Protein AF-A0A9E7A421-F1 (afdb_monomer)

Sequence (145 aa):
MMGPGMGHAMMGGQAPNSADATARLATLKAELGIRPEQTAAWNAYAATLQATGENMRTARPADMGAVHSMSPQDRQALMTGMQTRRDSALAAIRNAAEALLPALDDAQKAKAQQLLPGLAPHGPGMMRHAGMGMPFSGPGSMPAR

Foldseek 3Di:
DDDDDDDPPPPPPPLQDLVNLVVLLVVLCVQLVQDPQLVVLSVQLSVLSSVLSVVLVVLDDPDVVVLVVDDPVVNVVSVVVSVVSVVVSLVSNLVSLVSSQVSGDPVSNVVSLCRGRNRRPDDPPDPDPPDDDDDDDDDDDDDDD

Radius of gyration: 22.29 Å; Cα contacts (8 Å, |Δi|>4): 70; chains: 1; bounding box: 69×53×46 Å

Structure (mmCIF, N/CA/C/O backbone):
data_AF-A0A9E7A421-F1
#
_entry.id   AF-A0A9E7A421-F1
#
loop_
_atom_site.group_PDB
_atom_site.id
_atom_site.type_symbol
_atom_site.label_atom_id
_atom_site.label_alt_id
_atom_site.label_comp_id
_atom_site.label_asym_id
_atom_site.label_entity_id
_atom_site.label_seq_id
_atom_site.pdbx_PDB_ins_code
_atom_site.Cartn_x
_atom_site.Cartn_y
_atom_site.Cartn_z
_atom_site.occupancy
_atom_site.B_iso_or_equiv
_atom_site.auth_seq_id
_atom_site.auth_comp_id
_atom_site.auth_asym_id
_atom_site.auth_atom_id
_atom_site.pdbx_PDB_model_num
ATOM 1 N N . MET A 1 1 ? 28.527 -43.271 -15.078 1.00 42.06 1 MET A N 1
ATOM 2 C CA . MET A 1 1 ? 27.475 -42.502 -15.775 1.00 42.06 1 MET A CA 1
ATOM 3 C C . MET A 1 1 ? 26.428 -42.127 -14.732 1.00 42.06 1 MET A C 1
ATOM 5 O O . MET A 1 1 ? 25.713 -43.004 -14.279 1.00 42.06 1 MET A O 1
ATOM 9 N N . MET A 1 2 ? 26.438 -40.878 -14.262 1.00 41.47 2 MET A N 1
ATOM 10 C CA . MET A 1 2 ? 25.548 -40.322 -13.224 1.00 41.47 2 MET A CA 1
ATOM 11 C C . MET A 1 2 ? 24.863 -39.102 -13.853 1.00 41.47 2 MET A C 1
ATOM 13 O O . MET A 1 2 ? 25.576 -38.289 -14.426 1.00 41.47 2 MET A O 1
ATOM 17 N N . GLY A 1 3 ? 23.559 -38.854 -13.838 1.00 37.25 3 GLY A N 1
ATOM 18 C CA . GLY A 1 3 ? 22.349 -39.530 -13.374 1.00 37.25 3 GLY A CA 1
ATOM 19 C C . GLY A 1 3 ? 21.162 -38.693 -13.915 1.00 37.25 3 GLY A C 1
ATOM 20 O O . GLY A 1 3 ? 21.385 -37.569 -14.376 1.00 37.25 3 GLY A O 1
ATOM 21 N N . PRO A 1 4 ? 19.914 -39.190 -13.918 1.00 46.28 4 PRO A N 1
ATOM 22 C CA . PRO A 1 4 ? 18.778 -38.415 -14.404 1.00 46.28 4 PRO A CA 1
ATOM 23 C C . PRO A 1 4 ? 18.420 -37.336 -13.375 1.00 46.28 4 PRO A C 1
ATOM 25 O O . PRO A 1 4 ? 18.009 -37.642 -12.256 1.00 46.28 4 PRO A O 1
ATOM 28 N N . GLY A 1 5 ? 18.610 -36.069 -13.752 1.00 42.50 5 GLY A N 1
ATOM 29 C CA . GLY A 1 5 ? 18.249 -34.899 -12.955 1.00 42.50 5 GLY A CA 1
ATOM 30 C C . GLY A 1 5 ? 16.738 -34.778 -12.821 1.00 42.50 5 GLY A C 1
ATOM 31 O O . GLY A 1 5 ? 16.076 -34.154 -13.648 1.00 42.50 5 GLY A O 1
ATOM 32 N N . MET A 1 6 ? 16.202 -35.392 -11.772 1.00 47.66 6 MET A N 1
ATOM 33 C CA . MET A 1 6 ? 14.803 -35.289 -11.406 1.00 47.66 6 MET A CA 1
ATOM 34 C C . MET A 1 6 ? 14.572 -34.045 -10.546 1.00 47.66 6 MET A C 1
ATOM 36 O O . MET A 1 6 ? 15.119 -33.910 -9.456 1.00 47.66 6 MET A O 1
ATOM 40 N N . GLY A 1 7 ? 13.695 -33.174 -11.044 1.00 41.94 7 GLY A N 1
ATOM 41 C CA . GLY A 1 7 ? 12.783 -32.405 -10.207 1.00 41.94 7 GLY A CA 1
ATOM 42 C C . GLY A 1 7 ? 13.287 -31.069 -9.689 1.00 41.94 7 GLY A C 1
ATOM 43 O O . GLY A 1 7 ? 13.549 -30.957 -8.504 1.00 41.94 7 GLY A O 1
ATOM 44 N N . HIS A 1 8 ? 13.276 -30.026 -10.520 1.00 41.78 8 HIS A N 1
ATOM 45 C CA . HIS A 1 8 ? 13.152 -28.633 -10.055 1.00 41.78 8 HIS A CA 1
ATOM 46 C C . HIS A 1 8 ? 11.979 -27.940 -10.776 1.00 41.78 8 HIS A C 1
ATOM 48 O O . HIS A 1 8 ? 12.110 -26.879 -11.373 1.00 41.78 8 HIS A O 1
ATOM 54 N N . ALA A 1 9 ? 10.800 -28.564 -10.715 1.00 43.31 9 ALA A N 1
ATOM 55 C CA . ALA A 1 9 ? 9.523 -27.951 -11.071 1.00 43.31 9 ALA A CA 1
ATOM 56 C C . ALA A 1 9 ? 8.804 -27.459 -9.803 1.00 43.31 9 ALA A C 1
ATOM 58 O O . ALA A 1 9 ? 7.706 -27.911 -9.521 1.00 43.31 9 ALA A O 1
ATOM 59 N N . MET A 1 10 ? 9.433 -26.612 -8.980 1.00 39.91 10 MET A N 1
ATOM 60 C CA . MET A 1 10 ? 8.812 -26.105 -7.739 1.00 39.91 10 MET A CA 1
ATOM 61 C C . MET A 1 10 ? 9.373 -24.739 -7.298 1.00 39.91 10 MET A C 1
ATOM 63 O O . MET A 1 10 ? 9.648 -24.557 -6.125 1.00 39.91 10 MET A O 1
ATOM 67 N N . MET A 1 11 ? 9.583 -23.762 -8.186 1.00 37.34 11 MET A N 1
ATOM 68 C CA . MET A 1 11 ? 9.812 -22.363 -7.750 1.00 37.34 11 MET A CA 1
ATOM 69 C C . MET A 1 11 ? 9.282 -21.345 -8.771 1.00 37.34 11 MET A C 1
ATOM 71 O O . MET A 1 11 ? 9.894 -20.318 -9.057 1.00 37.34 11 MET A O 1
ATOM 75 N N . GLY A 1 12 ? 8.095 -21.604 -9.320 1.00 36.25 12 GLY A N 1
ATOM 76 C CA . GLY A 1 12 ? 7.267 -20.526 -9.847 1.00 36.25 12 GLY A CA 1
ATOM 77 C C . GLY A 1 12 ? 6.649 -19.818 -8.652 1.00 36.25 12 GLY A C 1
ATOM 78 O O . GLY A 1 12 ? 5.644 -20.287 -8.133 1.00 36.25 12 GLY A O 1
ATOM 79 N N . GLY A 1 13 ? 7.278 -18.745 -8.167 1.00 40.53 13 GLY A N 1
ATOM 80 C CA . GLY A 1 13 ? 6.711 -17.871 -7.142 1.00 40.53 13 GLY A CA 1
ATOM 81 C C . GLY A 1 13 ? 5.415 -17.250 -7.655 1.00 40.53 13 GLY A C 1
ATOM 82 O O . GLY A 1 13 ? 5.422 -16.118 -8.158 1.00 40.53 13 GLY A O 1
ATOM 83 N N . GLN A 1 14 ? 4.329 -18.020 -7.565 1.00 35.03 14 GLN A N 1
ATOM 84 C CA . GLN A 1 14 ? 2.969 -17.617 -7.861 1.00 35.03 14 GLN A CA 1
ATOM 85 C C . GLN A 1 14 ? 2.758 -16.328 -7.070 1.00 35.03 14 GLN A C 1
ATOM 87 O O . GLN A 1 14 ? 2.805 -16.321 -5.838 1.00 35.03 14 GLN A O 1
ATOM 92 N N . ALA A 1 15 ? 2.648 -15.200 -7.778 1.00 46.31 15 ALA A N 1
ATOM 93 C CA . ALA A 1 15 ? 2.110 -14.012 -7.136 1.00 46.31 15 ALA A CA 1
ATOM 94 C C . ALA A 1 15 ? 0.760 -14.433 -6.549 1.00 46.31 15 ALA A C 1
ATOM 96 O O . ALA A 1 15 ? 0.050 -15.173 -7.236 1.00 46.31 15 ALA A O 1
ATOM 97 N N . PRO A 1 16 ? 0.407 -14.002 -5.326 1.00 46.84 16 PRO A N 1
ATOM 98 C CA . PRO A 1 16 ? -0.909 -14.302 -4.783 1.00 46.84 16 PRO A CA 1
ATOM 99 C C . PRO A 1 16 ? -1.954 -13.946 -5.844 1.00 46.84 16 PRO A C 1
ATOM 101 O O . PRO A 1 16 ? -1.927 -12.846 -6.424 1.00 46.84 16 PRO A O 1
ATOM 104 N N . ASN A 1 17 ? -2.814 -14.907 -6.179 1.00 51.81 17 ASN A N 1
ATOM 105 C CA . ASN A 1 17 ? -3.898 -14.657 -7.116 1.00 51.81 17 ASN A CA 1
ATOM 106 C C . ASN A 1 17 ? -4.786 -13.553 -6.521 1.00 51.81 17 ASN A C 1
ATOM 108 O O . ASN A 1 17 ? -4.795 -13.310 -5.314 1.00 51.81 17 ASN A O 1
ATOM 112 N N . SER A 1 18 ? -5.523 -12.817 -7.352 1.00 52.00 18 SER A N 1
ATOM 113 C CA . SER A 1 18 ? -6.407 -11.738 -6.877 1.00 52.00 18 SER A CA 1
ATOM 114 C C . SER A 1 18 ? -7.437 -12.248 -5.862 1.00 52.00 18 SER A C 1
ATOM 116 O O . SER A 1 18 ? -7.755 -11.542 -4.907 1.00 52.00 18 SER A O 1
ATOM 118 N N . ALA A 1 19 ? 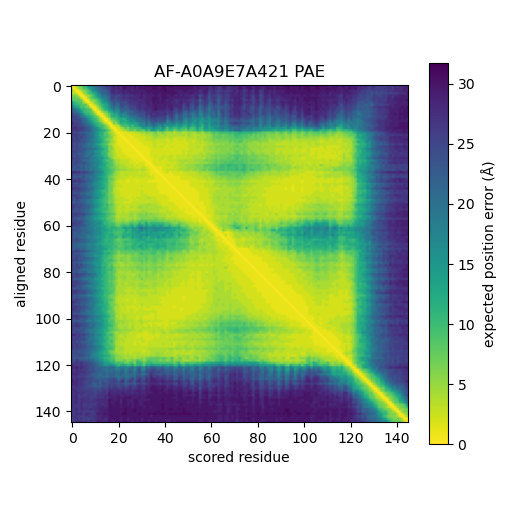-7.877 -13.500 -6.020 1.00 55.53 19 ALA A N 1
ATOM 119 C CA . ALA A 1 19 ? -8.696 -14.216 -5.047 1.00 55.53 19 ALA A CA 1
ATOM 120 C C . ALA A 1 19 ? -8.005 -14.351 -3.673 1.00 55.53 19 ALA A C 1
ATOM 122 O O . ALA A 1 19 ? -8.631 -14.084 -2.647 1.00 55.53 19 ALA A O 1
ATOM 123 N N . ASP A 1 20 ? -6.704 -14.658 -3.647 1.00 69.12 20 ASP A N 1
ATOM 124 C CA . ASP A 1 20 ? -5.919 -14.757 -2.410 1.00 69.12 20 ASP A CA 1
ATOM 125 C C . ASP A 1 20 ? -5.752 -13.389 -1.739 1.00 69.12 20 ASP A C 1
ATOM 127 O O . ASP A 1 20 ? -5.762 -13.291 -0.514 1.00 69.12 20 ASP A O 1
ATOM 131 N N . ALA A 1 21 ? -5.628 -12.314 -2.526 1.00 74.75 21 ALA A N 1
ATOM 132 C CA . ALA A 1 21 ? -5.488 -10.959 -1.997 1.00 74.75 21 ALA A CA 1
ATOM 133 C C . ALA A 1 21 ? -6.756 -10.497 -1.259 1.00 74.75 21 ALA A C 1
ATOM 135 O O . ALA A 1 21 ? -6.666 -9.980 -0.145 1.00 74.75 21 ALA A O 1
ATOM 136 N N . THR A 1 22 ? -7.938 -10.723 -1.839 1.00 80.06 22 THR A N 1
ATOM 137 C CA . THR A 1 22 ? -9.218 -10.374 -1.200 1.00 80.06 22 THR A CA 1
ATOM 138 C C . THR A 1 22 ? -9.491 -11.242 0.027 1.00 80.06 22 THR A C 1
ATOM 140 O O . THR A 1 22 ? -9.886 -10.713 1.065 1.00 80.06 22 THR A O 1
ATOM 143 N N . ALA A 1 23 ? -9.218 -12.550 -0.049 1.00 83.25 23 ALA A N 1
ATOM 144 C CA . ALA A 1 23 ? -9.344 -13.448 1.098 1.00 83.25 23 ALA A CA 1
ATOM 145 C C . ALA A 1 23 ? -8.405 -13.033 2.241 1.00 83.25 23 ALA A C 1
ATOM 147 O O . ALA A 1 23 ? -8.833 -12.912 3.386 1.00 83.25 23 ALA A O 1
ATOM 148 N N . ARG A 1 24 ? -7.145 -12.709 1.925 1.00 83.25 24 ARG A N 1
ATOM 149 C CA . ARG A 1 24 ? -6.163 -12.246 2.911 1.00 83.25 24 ARG A CA 1
ATOM 150 C C . ARG A 1 24 ? -6.566 -10.923 3.556 1.00 83.25 24 ARG A C 1
ATOM 152 O O . ARG A 1 24 ? -6.399 -10.771 4.762 1.00 83.25 24 ARG A O 1
ATOM 159 N N . LEU A 1 25 ? -7.119 -9.981 2.791 1.00 88.31 25 LEU A N 1
ATOM 160 C CA . LEU A 1 25 ? -7.664 -8.737 3.342 1.00 88.31 25 LEU A CA 1
ATOM 161 C C . LEU A 1 25 ? -8.854 -9.005 4.273 1.00 88.31 25 LEU A C 1
ATOM 163 O O . LEU A 1 25 ? -8.929 -8.403 5.340 1.00 88.31 25 LEU A O 1
ATOM 167 N N . ALA A 1 26 ? -9.752 -9.927 3.922 1.00 88.50 26 ALA A N 1
ATOM 168 C CA . ALA A 1 26 ? -10.860 -10.309 4.797 1.00 88.50 26 ALA A CA 1
ATOM 169 C C . ALA A 1 26 ? -10.364 -10.934 6.115 1.00 88.50 26 ALA A C 1
ATOM 171 O O . ALA A 1 26 ? -10.836 -10.550 7.185 1.00 88.50 26 ALA A O 1
ATOM 172 N N . THR A 1 27 ? -9.364 -11.821 6.052 1.00 88.19 27 THR A N 1
ATOM 173 C CA . THR A 1 27 ? -8.711 -12.394 7.239 1.00 88.19 27 THR A CA 1
ATOM 174 C C . THR A 1 27 ? -8.072 -11.312 8.106 1.00 88.19 27 THR A C 1
ATOM 176 O O . THR A 1 27 ? -8.363 -11.244 9.296 1.00 88.19 27 THR A O 1
ATOM 179 N N . LEU A 1 28 ? -7.275 -10.410 7.523 1.00 90.50 28 LEU A N 1
ATOM 180 C CA . LEU A 1 28 ? -6.633 -9.322 8.269 1.00 90.50 28 LEU A CA 1
ATOM 181 C C . LEU A 1 28 ? -7.662 -8.391 8.925 1.00 90.50 28 LEU A C 1
ATOM 183 O O . LEU A 1 28 ? -7.485 -7.998 10.077 1.00 90.50 28 LEU A O 1
ATOM 187 N N . LYS A 1 29 ? -8.762 -8.076 8.227 1.00 90.19 29 LYS A N 1
ATOM 188 C CA . LYS A 1 29 ? -9.862 -7.275 8.780 1.00 90.19 29 LYS A CA 1
ATOM 189 C C . LYS A 1 29 ? -10.461 -7.935 10.026 1.00 90.19 29 LYS A C 1
ATOM 191 O O . LYS A 1 29 ? -10.734 -7.246 11.010 1.00 90.19 29 LYS A O 1
ATOM 196 N N . ALA A 1 30 ? -10.658 -9.253 9.980 1.00 90.94 30 ALA A N 1
ATOM 197 C CA . ALA A 1 30 ? -11.201 -10.033 11.087 1.00 90.94 30 ALA A CA 1
ATOM 198 C C . ALA A 1 30 ? -10.209 -10.160 12.257 1.00 90.94 30 ALA A C 1
ATOM 200 O O . ALA A 1 30 ? -10.593 -9.940 13.402 1.00 90.94 30 ALA A O 1
ATOM 201 N N . GLU A 1 31 ? -8.931 -10.442 11.991 1.00 89.25 31 GLU A N 1
ATOM 202 C CA . GLU A 1 31 ? -7.889 -10.587 13.023 1.00 89.25 31 GLU A CA 1
ATOM 203 C C . GLU A 1 31 ? -7.617 -9.280 13.783 1.00 89.25 31 GLU A C 1
ATOM 205 O O . GLU A 1 31 ? -7.437 -9.275 15.012 1.00 89.25 31 GLU A O 1
ATOM 210 N N . LEU A 1 32 ? -7.642 -8.158 13.058 1.00 90.00 32 LEU A N 1
ATOM 211 C CA . LEU A 1 32 ? -7.577 -6.816 13.633 1.00 90.00 32 LEU A CA 1
ATOM 212 C C . LEU A 1 32 ? -8.875 -6.417 14.337 1.00 90.00 32 LEU A C 1
ATOM 214 O O . LEU A 1 32 ? -8.868 -5.466 15.109 1.00 90.00 32 LEU A O 1
ATOM 218 N N . GLY A 1 33 ? -9.983 -7.121 14.104 1.00 91.69 33 GLY A N 1
ATOM 219 C CA . GLY A 1 33 ? -11.278 -6.769 14.677 1.00 91.69 33 GLY A CA 1
ATOM 220 C C . GLY A 1 33 ? -11.711 -5.357 14.282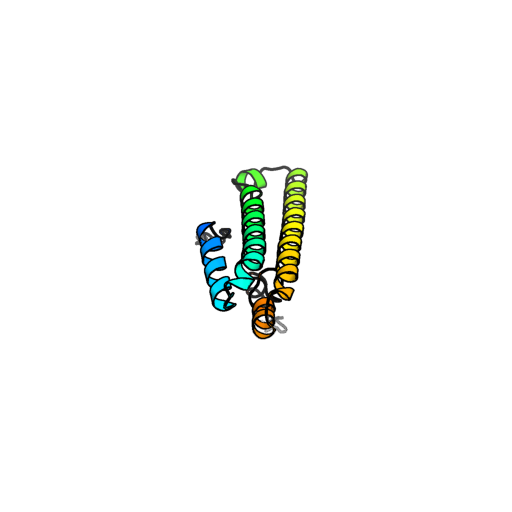 1.00 91.69 33 GLY A C 1
ATOM 221 O O . GLY A 1 33 ? -12.120 -4.581 15.142 1.00 91.69 33 GLY A O 1
ATOM 222 N N . ILE A 1 34 ? -11.556 -5.001 13.001 1.00 91.62 34 ILE A N 1
ATOM 223 C CA . ILE A 1 34 ? -11.925 -3.678 12.478 1.00 91.62 34 ILE A CA 1
ATOM 224 C C . ILE A 1 34 ? -13.414 -3.423 12.725 1.00 91.62 34 ILE A C 1
ATOM 226 O O . ILE A 1 34 ? -14.269 -4.178 12.255 1.00 91.62 34 ILE A O 1
ATOM 230 N N . ARG A 1 35 ? -13.718 -2.329 13.424 1.00 91.12 35 ARG A N 1
ATOM 231 C CA . ARG A 1 35 ? -15.088 -1.923 13.755 1.00 91.12 35 ARG A CA 1
ATOM 232 C C . ARG A 1 35 ? -15.753 -1.131 12.617 1.00 91.12 35 ARG A C 1
ATOM 234 O O . ARG A 1 35 ? -15.057 -0.651 11.712 1.00 91.12 35 ARG A O 1
ATOM 241 N N . PRO A 1 36 ? -17.093 -0.981 12.611 1.00 89.81 36 PRO A N 1
ATOM 242 C CA . PRO A 1 36 ? -17.803 -0.247 11.561 1.00 89.81 36 PRO A CA 1
ATOM 243 C C . PRO A 1 36 ? -17.264 1.173 11.343 1.00 89.81 36 PRO A C 1
ATOM 245 O O . PRO A 1 36 ? -17.013 1.563 10.205 1.00 89.81 36 PRO A O 1
ATOM 248 N N . GLU A 1 37 ? -16.966 1.900 12.418 1.00 89.38 37 GLU A N 1
ATOM 249 C CA . GLU A 1 37 ? -16.417 3.259 12.385 1.00 89.38 37 GLU A CA 1
ATOM 250 C C . GLU A 1 37 ? -14.999 3.341 11.790 1.00 89.38 37 GLU A C 1
ATOM 252 O O . GLU A 1 37 ? -14.594 4.379 11.275 1.00 89.38 37 GLU A O 1
ATOM 257 N N . GLN A 1 38 ? -14.261 2.228 11.775 1.00 90.00 38 GLN A N 1
ATOM 258 C CA . GLN A 1 38 ? -12.904 2.122 11.223 1.00 90.00 38 GLN A CA 1
ATOM 259 C C . GLN A 1 38 ? -12.898 1.624 9.772 1.00 90.00 38 GLN A C 1
ATOM 261 O O . GLN A 1 38 ? -11.856 1.597 9.114 1.00 90.00 38 GLN A O 1
ATOM 266 N N . THR A 1 39 ? -14.060 1.219 9.247 1.00 90.75 39 THR A N 1
ATOM 267 C CA . THR A 1 39 ? -14.165 0.570 7.934 1.00 90.75 39 THR A CA 1
ATOM 268 C C . THR A 1 39 ? -13.747 1.498 6.793 1.00 90.75 39 THR A C 1
ATOM 270 O O . THR A 1 39 ? -13.150 1.028 5.828 1.00 90.75 39 THR A O 1
ATOM 273 N N . ALA A 1 40 ? -13.982 2.808 6.904 1.00 91.81 40 ALA A N 1
ATOM 274 C CA . ALA A 1 40 ? -13.539 3.767 5.891 1.00 91.81 40 ALA A CA 1
ATOM 275 C C . ALA A 1 40 ? -12.003 3.804 5.763 1.00 91.81 40 ALA A C 1
ATOM 277 O O . ALA A 1 40 ? -11.474 3.676 4.658 1.00 91.81 40 ALA A O 1
ATOM 278 N N . ALA A 1 41 ? -11.289 3.891 6.892 1.00 91.94 41 ALA A N 1
ATOM 279 C CA . ALA A 1 41 ? -9.825 3.870 6.919 1.00 91.94 41 ALA A CA 1
ATOM 280 C C . ALA A 1 41 ? -9.271 2.520 6.431 1.00 91.94 41 ALA A C 1
ATOM 282 O O . ALA A 1 41 ? -8.337 2.473 5.629 1.00 91.94 41 ALA A O 1
ATOM 283 N N . TRP A 1 42 ? -9.901 1.416 6.843 1.00 94.06 42 TRP A N 1
ATOM 284 C CA . TRP A 1 42 ? -9.558 0.079 6.361 1.00 94.06 42 TRP A CA 1
ATOM 285 C C . TRP A 1 42 ? -9.706 -0.058 4.840 1.00 94.06 42 TRP A C 1
ATOM 287 O O . TRP A 1 42 ? -8.834 -0.619 4.181 1.00 94.06 42 TRP A O 1
ATOM 297 N N . ASN A 1 43 ? -10.791 0.463 4.262 1.00 93.31 43 ASN A N 1
ATOM 298 C CA . ASN A 1 43 ? -11.040 0.363 2.826 1.00 93.31 43 ASN A CA 1
ATOM 299 C C . ASN A 1 43 ? -9.993 1.135 2.007 1.00 93.31 43 ASN A C 1
ATOM 301 O O . ASN A 1 43 ? -9.575 0.647 0.959 1.00 93.31 43 ASN A O 1
ATOM 305 N N . ALA A 1 44 ? -9.519 2.287 2.493 1.00 92.81 44 ALA A N 1
ATOM 306 C CA . ALA A 1 44 ? -8.430 3.030 1.853 1.00 92.81 44 ALA A CA 1
ATOM 307 C C . ALA A 1 44 ? -7.108 2.235 1.854 1.00 92.81 44 ALA A C 1
ATOM 309 O O . ALA A 1 44 ? -6.414 2.156 0.834 1.00 92.81 44 ALA A O 1
ATOM 310 N N . TYR A 1 45 ? -6.794 1.580 2.976 1.00 92.88 45 TYR A N 1
ATOM 311 C CA . TYR A 1 45 ? -5.654 0.667 3.069 1.00 92.88 45 TYR A CA 1
ATOM 312 C C . TYR A 1 45 ? -5.794 -0.522 2.103 1.00 92.88 45 TYR A C 1
A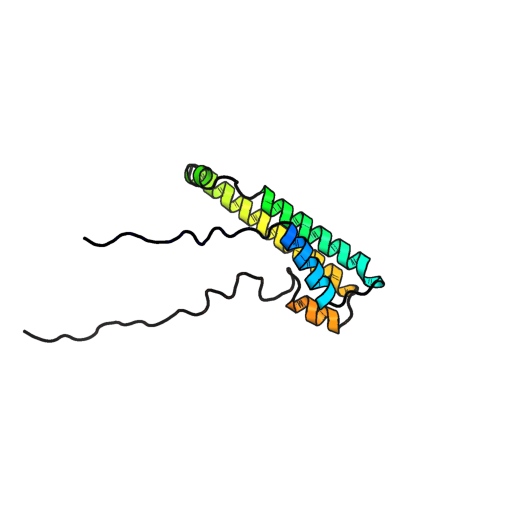TOM 314 O O . TYR A 1 45 ? -4.887 -0.805 1.317 1.00 92.88 45 TYR A O 1
ATOM 322 N N . ALA A 1 46 ? -6.953 -1.184 2.109 1.00 92.19 46 ALA A N 1
ATOM 323 C CA . ALA A 1 46 ? -7.241 -2.334 1.259 1.00 92.19 46 ALA A CA 1
ATOM 324 C C . ALA A 1 46 ? -7.146 -1.994 -0.238 1.00 92.19 46 ALA A C 1
ATOM 326 O O . ALA A 1 46 ? -6.535 -2.748 -0.998 1.00 92.19 46 ALA A O 1
ATOM 327 N N . ALA A 1 47 ? -7.679 -0.839 -0.647 1.00 91.88 47 ALA A N 1
ATOM 328 C CA . ALA A 1 47 ? -7.589 -0.348 -2.018 1.00 91.88 47 ALA A CA 1
ATOM 329 C C . ALA A 1 47 ? -6.131 -0.134 -2.450 1.00 91.88 47 ALA A C 1
ATOM 331 O O . ALA A 1 47 ? -5.755 -0.524 -3.556 1.00 91.88 47 ALA A O 1
ATOM 332 N N . THR A 1 48 ? -5.289 0.410 -1.563 1.00 91.38 48 THR A N 1
ATOM 333 C CA . THR A 1 48 ? -3.853 0.570 -1.836 1.00 91.38 48 THR A CA 1
ATOM 334 C C . THR A 1 48 ? -3.184 -0.787 -2.040 1.00 91.38 48 THR A C 1
ATOM 336 O O . THR A 1 48 ? -2.502 -0.988 -3.041 1.00 91.38 48 THR A O 1
ATOM 339 N N . LEU A 1 49 ? -3.440 -1.758 -1.155 1.00 88.69 49 LEU A N 1
ATOM 340 C CA . LEU A 1 49 ? -2.885 -3.111 -1.279 1.00 88.69 49 LEU A CA 1
ATOM 341 C C . LEU A 1 49 ? -3.267 -3.783 -2.604 1.00 88.69 49 LEU A C 1
ATOM 343 O O . LEU A 1 49 ? -2.424 -4.400 -3.257 1.00 88.69 49 LEU A O 1
ATOM 347 N N . GLN A 1 50 ? -4.534 -3.660 -3.001 1.00 88.88 50 GLN A N 1
ATOM 348 C CA . GLN A 1 50 ? -5.043 -4.223 -4.249 1.00 88.88 50 GLN A CA 1
ATOM 349 C C . GLN A 1 50 ? -4.412 -3.547 -5.468 1.00 88.88 50 GLN A C 1
ATOM 351 O O . GLN A 1 50 ? -3.910 -4.242 -6.352 1.00 88.88 50 GLN A O 1
ATOM 356 N N . ALA A 1 51 ? -4.373 -2.213 -5.495 1.00 89.00 51 ALA A N 1
ATOM 357 C CA . ALA A 1 51 ? -3.775 -1.449 -6.587 1.00 89.00 51 ALA A CA 1
ATOM 358 C C . ALA A 1 51 ? -2.281 -1.762 -6.747 1.00 89.00 51 ALA A C 1
ATOM 360 O O . ALA A 1 51 ? -1.793 -1.980 -7.858 1.00 89.00 51 ALA A O 1
ATOM 361 N N . THR A 1 52 ? -1.550 -1.849 -5.635 1.00 87.69 52 THR A N 1
ATOM 362 C CA . THR A 1 52 ? -0.136 -2.222 -5.640 1.00 87.69 52 THR A CA 1
ATOM 363 C C . THR A 1 52 ? 0.072 -3.664 -6.111 1.00 87.69 52 THR A C 1
ATOM 365 O O . THR A 1 52 ? 0.968 -3.923 -6.918 1.00 87.69 52 THR A O 1
ATOM 368 N N . GLY A 1 53 ? -0.767 -4.601 -5.660 1.00 84.62 53 GLY A N 1
ATOM 369 C CA . GLY A 1 53 ? -0.729 -5.995 -6.104 1.00 84.62 53 GLY A CA 1
ATOM 370 C C . GLY A 1 53 ? -0.984 -6.145 -7.606 1.00 84.62 53 GLY A C 1
ATOM 371 O O . GLY A 1 53 ? -0.269 -6.890 -8.277 1.00 84.62 53 GLY A O 1
ATOM 372 N N . GLU A 1 54 ? -1.946 -5.399 -8.150 1.00 85.56 54 GLU A N 1
ATOM 373 C CA . GLU A 1 54 ? -2.268 -5.415 -9.579 1.00 85.56 54 GLU A CA 1
ATOM 374 C C . GLU A 1 54 ? -1.159 -4.785 -10.433 1.00 85.56 54 GLU A C 1
ATOM 376 O O . GLU A 1 54 ? -0.756 -5.352 -11.449 1.00 85.56 54 GLU A O 1
ATOM 381 N N . ASN A 1 55 ? -0.581 -3.666 -9.988 1.00 84.75 55 ASN A N 1
ATOM 382 C CA . ASN A 1 55 ? 0.572 -3.056 -10.656 1.00 84.75 55 ASN A CA 1
ATOM 383 C C . ASN A 1 55 ? 1.764 -4.031 -10.708 1.00 84.75 55 ASN A C 1
ATOM 385 O O . ASN A 1 55 ? 2.404 -4.200 -11.743 1.00 84.75 55 ASN A O 1
ATOM 389 N N . MET A 1 56 ? 2.022 -4.761 -9.619 1.00 83.94 56 MET A N 1
ATOM 390 C CA . MET A 1 56 ? 3.073 -5.783 -9.595 1.00 83.94 56 MET A CA 1
ATOM 391 C C . MET A 1 56 ? 2.760 -6.987 -10.483 1.00 83.94 56 MET A C 1
ATOM 393 O O . MET A 1 56 ? 3.681 -7.564 -11.063 1.00 83.94 56 MET A O 1
ATOM 397 N N . ARG A 1 57 ? 1.489 -7.381 -10.599 1.00 83.50 57 ARG A N 1
ATOM 398 C CA . ARG A 1 57 ? 1.070 -8.480 -11.474 1.00 83.50 57 ARG A CA 1
ATOM 399 C C . ARG A 1 57 ? 1.250 -8.115 -12.945 1.00 83.50 57 ARG A C 1
ATOM 401 O O . ARG A 1 57 ? 1.842 -8.897 -13.677 1.00 83.50 57 ARG A O 1
ATOM 408 N N . THR A 1 58 ? 0.804 -6.929 -13.352 1.00 82.94 58 THR A N 1
ATOM 409 C CA . THR A 1 58 ? 0.909 -6.450 -14.742 1.00 82.94 58 THR A CA 1
ATOM 410 C C . THR A 1 58 ? 2.345 -6.119 -15.150 1.00 82.94 58 THR A C 1
ATOM 412 O O . THR A 1 58 ? 2.701 -6.259 -16.315 1.00 82.94 58 THR A O 1
ATOM 415 N N . ALA A 1 59 ? 3.198 -5.727 -14.199 1.00 81.12 59 ALA A N 1
ATOM 416 C CA . ALA A 1 59 ? 4.614 -5.465 -14.449 1.00 81.12 59 ALA A CA 1
ATOM 417 C C . ALA A 1 59 ? 5.474 -6.734 -14.575 1.00 81.12 59 ALA A C 1
ATOM 419 O O . ALA A 1 59 ? 6.618 -6.646 -15.027 1.00 81.12 59 ALA A O 1
ATOM 420 N N . ARG A 1 60 ? 4.977 -7.903 -14.147 1.00 80.25 60 ARG A N 1
ATOM 421 C CA . ARG A 1 60 ? 5.723 -9.159 -14.278 1.00 80.25 60 ARG A CA 1
ATOM 422 C C . ARG A 1 60 ? 5.728 -9.601 -15.746 1.00 80.25 60 ARG A C 1
ATOM 424 O O . ARG A 1 60 ? 4.658 -9.691 -16.345 1.00 80.25 60 ARG A O 1
ATOM 431 N N . PRO A 1 61 ? 6.899 -9.924 -16.320 1.00 79.19 61 PRO A N 1
ATOM 432 C CA . PRO A 1 61 ? 6.958 -10.459 -17.672 1.00 79.19 61 PRO A CA 1
ATOM 433 C C . PRO A 1 61 ? 6.200 -11.790 -17.740 1.00 79.19 61 PRO A C 1
ATOM 435 O O . PRO A 1 61 ? 6.408 -12.673 -16.907 1.00 79.19 61 PRO A O 1
ATOM 438 N N . ALA A 1 62 ? 5.316 -11.910 -18.733 1.00 74.06 62 ALA A N 1
ATOM 439 C CA . ALA A 1 62 ? 4.501 -13.105 -18.952 1.00 74.06 62 ALA A CA 1
ATOM 440 C C . ALA A 1 62 ? 5.324 -14.294 -19.480 1.00 74.06 62 ALA A C 1
ATOM 442 O O . ALA A 1 62 ? 4.947 -15.442 -19.265 1.00 74.06 62 ALA A O 1
ATOM 443 N N . ASP A 1 63 ? 6.459 -14.015 -20.129 1.00 81.31 63 ASP A N 1
ATOM 444 C CA . ASP A 1 63 ? 7.374 -15.016 -20.669 1.00 81.31 63 ASP A CA 1
ATOM 445 C C . ASP A 1 63 ? 8.799 -14.782 -20.148 1.00 81.31 63 ASP A C 1
ATOM 447 O O . ASP A 1 63 ? 9.496 -13.845 -20.543 1.00 81.31 63 ASP A O 1
ATOM 451 N N . MET A 1 64 ? 9.240 -15.656 -19.242 1.00 81.62 64 MET A N 1
ATOM 452 C CA . MET A 1 64 ? 10.606 -15.630 -18.715 1.00 81.62 64 MET A CA 1
ATOM 453 C C . MET A 1 64 ? 11.643 -16.074 -19.757 1.00 81.62 64 MET A C 1
ATOM 455 O O . MET A 1 64 ? 12.794 -15.645 -19.683 1.00 81.62 64 MET A O 1
ATOM 459 N N . GLY A 1 65 ? 11.249 -16.878 -20.750 1.00 82.75 65 GLY A N 1
ATOM 460 C CA . GLY A 1 65 ? 12.098 -17.258 -21.877 1.00 82.75 65 GLY A CA 1
ATOM 461 C C . GLY A 1 65 ? 12.484 -16.040 -22.710 1.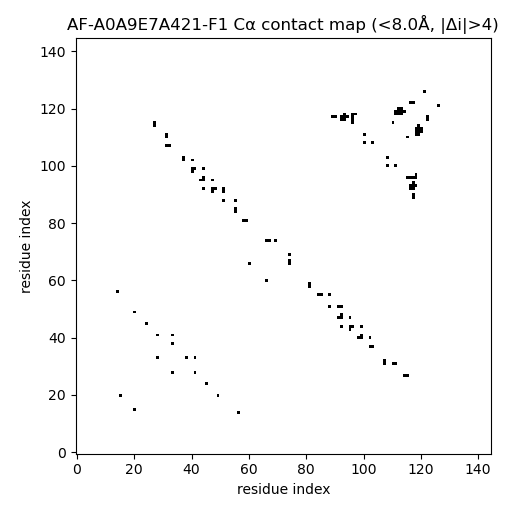00 82.75 65 GLY A C 1
ATOM 462 O O . GLY A 1 65 ? 13.671 -15.801 -22.928 1.00 82.75 65 GLY A O 1
ATOM 463 N N . ALA A 1 66 ? 11.509 -15.192 -23.049 1.00 81.44 66 ALA A N 1
ATOM 464 C CA . ALA A 1 66 ? 11.759 -13.919 -23.725 1.00 81.44 66 ALA A CA 1
ATOM 465 C C . ALA A 1 66 ? 12.722 -13.012 -22.936 1.00 81.44 66 ALA A C 1
ATOM 467 O O . ALA A 1 66 ? 13.624 -12.415 -23.519 1.00 81.44 66 ALA A O 1
ATOM 468 N N . VAL A 1 67 ? 12.602 -12.959 -21.603 1.00 84.69 67 VAL A N 1
ATOM 469 C CA . VAL A 1 67 ? 13.525 -12.198 -20.734 1.00 84.69 67 VAL A CA 1
ATOM 470 C C . VAL A 1 67 ? 14.948 -12.772 -20.753 1.00 84.69 67 VAL A C 1
ATOM 472 O O . VAL A 1 67 ? 15.932 -12.029 -20.693 1.00 84.69 67 VAL A O 1
ATOM 475 N N . HIS A 1 68 ? 15.093 -14.093 -20.846 1.00 82.81 68 HIS A N 1
ATOM 476 C CA . HIS A 1 68 ? 16.397 -14.749 -20.961 1.00 82.81 68 HIS A CA 1
ATOM 477 C C . HIS A 1 68 ? 17.028 -14.608 -22.350 1.00 82.81 68 HIS A C 1
ATOM 479 O O . HIS A 1 68 ? 18.252 -14.677 -22.463 1.00 82.81 68 HIS A O 1
ATOM 485 N N . SER A 1 69 ? 16.230 -14.346 -23.380 1.00 89.38 69 SER A N 1
ATOM 486 C CA . SER A 1 69 ? 16.714 -14.036 -24.728 1.00 89.38 69 SER A CA 1
ATOM 487 C C . SER A 1 69 ? 17.054 -12.554 -24.935 1.00 89.38 69 SER A C 1
ATOM 489 O O . SER A 1 69 ? 17.688 -12.222 -25.933 1.00 89.38 69 SER A O 1
ATOM 491 N N . MET A 1 70 ? 16.681 -11.662 -24.006 1.00 89.31 70 MET A N 1
ATOM 492 C CA . MET A 1 70 ? 17.064 -10.244 -24.052 1.00 89.31 70 MET A CA 1
ATOM 493 C C . MET A 1 70 ? 18.580 -10.049 -23.962 1.00 89.31 70 MET A C 1
ATOM 495 O O . MET A 1 70 ? 19.286 -10.828 -23.304 1.00 89.31 70 MET A O 1
ATOM 499 N N . SER A 1 71 ? 19.053 -8.942 -24.545 1.00 94.19 71 SER A N 1
ATOM 500 C CA . SER A 1 71 ? 20.427 -8.479 -24.359 1.00 94.19 71 SER A CA 1
ATOM 501 C C . SER A 1 71 ? 20.731 -8.255 -22.865 1.00 94.19 71 SER A C 1
ATOM 503 O O . SER A 1 71 ? 19.817 -7.990 -22.072 1.00 94.19 71 SER A O 1
ATOM 505 N N . PRO A 1 72 ? 22.005 -8.333 -22.436 1.00 91.00 72 PRO A N 1
ATOM 506 C CA . PRO A 1 72 ? 22.366 -8.072 -21.043 1.00 91.00 72 PRO A CA 1
ATOM 507 C C . PRO A 1 72 ? 21.923 -6.685 -20.549 1.00 91.00 72 PRO A C 1
ATOM 509 O O . PRO A 1 72 ? 21.477 -6.554 -19.411 1.00 91.00 72 PRO A O 1
ATOM 512 N N . GLN A 1 73 ? 22.001 -5.668 -21.414 1.00 92.81 73 GLN A N 1
ATOM 513 C CA . GLN A 1 73 ? 21.623 -4.286 -21.103 1.00 92.81 73 GLN A CA 1
ATOM 514 C C . GLN A 1 73 ? 20.110 -4.157 -20.887 1.00 92.81 73 GLN A C 1
ATOM 516 O O . GLN A 1 73 ? 19.681 -3.613 -19.869 1.00 92.81 73 GLN A O 1
ATOM 521 N N . ASP A 1 74 ? 19.303 -4.734 -21.781 1.00 90.94 74 ASP A N 1
ATOM 522 C CA . ASP A 1 74 ? 17.838 -4.702 -21.670 1.00 90.94 74 ASP A CA 1
ATOM 523 C C . ASP A 1 74 ? 17.35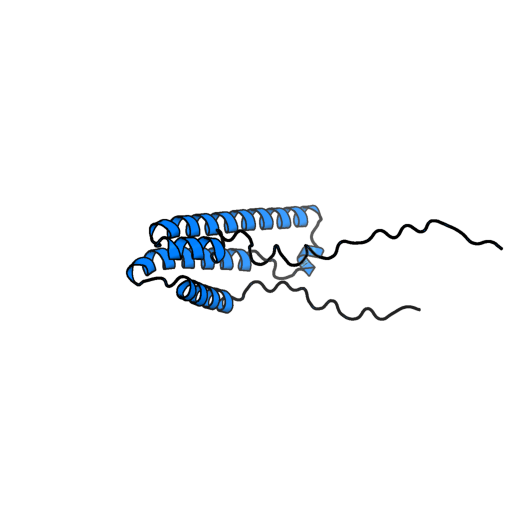2 -5.492 -20.456 1.00 90.94 74 ASP A C 1
ATOM 525 O O . ASP A 1 74 ? 16.460 -5.054 -19.725 1.00 90.94 74 ASP A O 1
ATOM 529 N N . ARG A 1 75 ? 17.988 -6.638 -20.178 1.00 90.12 75 ARG A N 1
ATOM 530 C CA . ARG A 1 75 ? 17.694 -7.422 -18.977 1.00 90.12 75 ARG A CA 1
ATOM 531 C C . ARG A 1 75 ? 17.999 -6.628 -17.712 1.00 90.12 75 ARG A C 1
ATOM 533 O O . ARG A 1 75 ? 17.199 -6.654 -16.780 1.00 90.12 75 ARG A O 1
ATOM 540 N N . GLN A 1 76 ? 19.130 -5.925 -17.661 1.00 90.56 76 GLN A N 1
ATOM 541 C CA . GLN A 1 76 ? 19.474 -5.090 -16.513 1.00 90.56 76 GLN A CA 1
ATOM 542 C C . GLN A 1 76 ? 18.468 -3.944 -16.342 1.00 90.56 76 GLN A C 1
ATOM 544 O O . GLN A 1 76 ? 17.983 -3.735 -15.233 1.00 90.56 76 GLN A O 1
ATOM 549 N N . ALA A 1 77 ? 18.088 -3.261 -17.425 1.00 91.06 77 ALA A N 1
ATOM 550 C CA . ALA A 1 77 ? 17.073 -2.209 -17.388 1.00 91.06 77 ALA A CA 1
ATOM 551 C C . ALA A 1 77 ? 15.716 -2.730 -16.877 1.00 91.06 77 ALA A C 1
ATOM 553 O O . ALA A 1 77 ? 15.098 -2.102 -16.013 1.00 91.06 77 ALA A O 1
ATOM 554 N N . LEU A 1 78 ? 15.287 -3.912 -17.335 1.00 89.88 78 LEU A N 1
ATOM 555 C CA . LEU A 1 78 ? 14.073 -4.574 -16.856 1.00 89.88 78 LEU A CA 1
ATOM 556 C C . LEU A 1 78 ? 14.147 -4.885 -15.354 1.00 89.88 78 LEU A C 1
ATOM 558 O O . LEU A 1 78 ? 13.205 -4.594 -14.615 1.00 89.88 78 LEU A O 1
ATOM 562 N N . MET A 1 79 ? 15.259 -5.462 -14.889 1.00 89.25 79 MET A N 1
ATOM 563 C CA . MET A 1 79 ? 15.435 -5.825 -13.479 1.00 89.25 79 MET A CA 1
ATOM 564 C C . MET A 1 79 ? 15.470 -4.593 -12.571 1.00 89.25 79 MET A C 1
ATOM 566 O O . MET A 1 79 ? 14.786 -4.586 -11.545 1.00 89.25 79 MET A O 1
ATOM 570 N N . THR A 1 80 ? 16.189 -3.539 -12.963 1.00 91.44 80 THR A N 1
ATOM 571 C CA . THR A 1 80 ? 16.209 -2.258 -12.242 1.00 91.44 80 THR A CA 1
ATOM 572 C C . THR A 1 80 ? 14.813 -1.644 -12.191 1.00 91.44 80 THR A C 1
ATOM 574 O O . THR A 1 80 ? 14.341 -1.282 -11.117 1.00 91.44 80 THR A O 1
ATOM 577 N N . GLY A 1 81 ? 14.096 -1.612 -13.319 1.00 89.69 81 GLY A N 1
ATOM 578 C CA . GLY A 1 81 ? 12.720 -1.117 -13.364 1.00 89.69 81 GLY A CA 1
ATOM 579 C C . GLY A 1 81 ? 11.779 -1.907 -12.449 1.00 89.69 81 GLY A C 1
ATOM 580 O O . GLY A 1 81 ? 10.956 -1.317 -11.749 1.00 89.69 81 GLY A O 1
ATOM 581 N N . MET A 1 82 ? 11.917 -3.235 -12.391 1.00 88.25 82 MET A N 1
ATOM 582 C CA . MET A 1 82 ? 11.145 -4.061 -11.459 1.00 88.25 82 MET A CA 1
ATOM 583 C C . MET A 1 82 ? 11.498 -3.790 -9.992 1.00 88.25 82 MET A C 1
ATOM 585 O O . MET A 1 82 ? 10.591 -3.788 -9.160 1.00 88.25 82 MET A O 1
ATOM 589 N N . GLN A 1 83 ? 12.771 -3.552 -9.658 1.00 87.94 83 GLN A N 1
ATOM 590 C CA . GLN A 1 83 ? 13.175 -3.175 -8.297 1.00 87.94 83 GLN A CA 1
ATOM 591 C C . GLN A 1 83 ? 12.572 -1.831 -7.892 1.00 87.94 83 GLN A C 1
ATOM 593 O O . GLN A 1 83 ? 11.857 -1.776 -6.898 1.00 87.94 83 GLN A O 1
ATOM 598 N N . THR A 1 84 ? 12.719 -0.791 -8.717 1.00 90.50 84 THR A N 1
ATOM 599 C CA . THR A 1 84 ? 12.142 0.534 -8.439 1.00 90.50 84 THR A CA 1
ATOM 600 C C . THR A 1 84 ? 10.633 0.469 -8.210 1.00 90.50 84 THR A C 1
ATOM 602 O O . THR A 1 84 ? 10.099 1.117 -7.307 1.00 90.50 84 THR A O 1
ATOM 605 N N . ARG A 1 85 ? 9.919 -0.347 -8.995 1.00 86.69 85 ARG A N 1
ATOM 606 C CA . ARG A 1 85 ? 8.478 -0.541 -8.800 1.00 86.69 85 ARG A CA 1
ATOM 607 C C . ARG A 1 85 ? 8.162 -1.281 -7.498 1.00 86.69 85 ARG A C 1
ATOM 609 O O . ARG A 1 85 ? 7.189 -0.921 -6.842 1.00 86.69 85 ARG A O 1
ATOM 616 N N . ARG A 1 86 ? 8.959 -2.285 -7.111 1.00 86.12 86 ARG A N 1
ATOM 617 C CA . ARG A 1 86 ? 8.811 -2.988 -5.822 1.00 86.12 86 ARG A CA 1
ATOM 618 C C . ARG A 1 86 ? 9.059 -2.059 -4.640 1.00 86.12 86 ARG A C 1
ATOM 620 O O . ARG A 1 86 ? 8.274 -2.081 -3.701 1.00 86.12 86 ARG A O 1
ATOM 627 N N . ASP A 1 87 ? 10.084 -1.222 -4.704 1.00 87.50 87 ASP A N 1
ATOM 628 C CA . ASP A 1 87 ? 10.379 -0.259 -3.641 1.00 87.50 87 ASP A CA 1
ATOM 629 C C . ASP A 1 87 ? 9.237 0.751 -3.494 1.00 87.50 87 ASP A C 1
ATOM 631 O O . ASP A 1 87 ? 8.732 0.979 -2.394 1.00 87.50 87 ASP A O 1
ATOM 635 N N . SER A 1 88 ? 8.744 1.272 -4.621 1.00 88.81 88 SER A N 1
ATOM 636 C CA . SER A 1 88 ? 7.588 2.178 -4.654 1.00 88.81 88 SER A CA 1
ATOM 637 C C . SER A 1 88 ? 6.325 1.516 -4.089 1.00 88.81 88 SER A C 1
ATOM 639 O O . SER A 1 88 ? 5.576 2.128 -3.331 1.00 88.81 88 SER A O 1
ATOM 641 N N . ALA A 1 89 ? 6.101 0.243 -4.425 1.00 87.19 89 ALA A N 1
ATOM 642 C CA . ALA A 1 89 ? 5.008 -0.569 -3.906 1.00 87.19 89 ALA A CA 1
ATOM 643 C C . ALA A 1 89 ? 5.087 -0.742 -2.381 1.00 87.19 89 ALA A C 1
ATOM 645 O O . ALA A 1 89 ? 4.096 -0.533 -1.682 1.00 87.19 89 ALA A O 1
ATOM 646 N N . LEU A 1 90 ? 6.263 -1.093 -1.856 1.00 87.44 90 LEU A N 1
ATOM 647 C CA . LEU A 1 90 ? 6.482 -1.255 -0.418 1.00 87.44 90 LEU A CA 1
ATOM 648 C C . LEU A 1 90 ? 6.284 0.063 0.335 1.00 87.44 90 LEU A C 1
ATOM 650 O O . LEU A 1 90 ? 5.635 0.069 1.380 1.00 87.44 90 LEU A O 1
ATOM 654 N N . ALA A 1 91 ? 6.781 1.173 -0.214 1.00 89.44 91 ALA A N 1
ATOM 655 C CA . ALA A 1 91 ? 6.580 2.500 0.355 1.00 89.44 91 ALA A CA 1
ATOM 656 C C . ALA A 1 91 ? 5.092 2.884 0.397 1.00 89.44 91 ALA A C 1
ATOM 658 O O . ALA A 1 91 ? 4.605 3.333 1.432 1.00 89.44 91 ALA A O 1
ATOM 659 N N . ALA A 1 92 ? 4.343 2.649 -0.685 1.00 90.12 92 ALA A N 1
ATOM 660 C CA . ALA A 1 92 ? 2.908 2.931 -0.731 1.00 90.12 92 ALA A CA 1
ATOM 661 C C 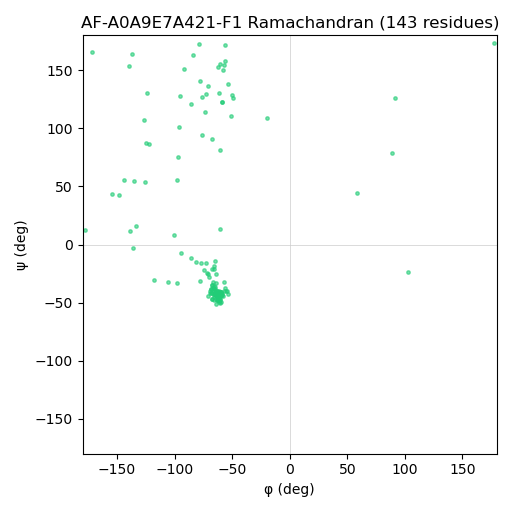. ALA A 1 92 ? 2.124 2.111 0.306 1.00 90.12 92 ALA A C 1
ATOM 663 O O . ALA A 1 92 ? 1.297 2.658 1.036 1.00 90.12 92 ALA A O 1
ATOM 664 N N . ILE A 1 93 ? 2.421 0.812 0.412 1.00 88.69 93 ILE A N 1
ATOM 665 C CA . ILE A 1 93 ? 1.798 -0.083 1.394 1.00 88.69 93 ILE A CA 1
ATOM 666 C C . ILE A 1 93 ? 2.117 0.370 2.825 1.00 88.69 93 ILE A C 1
ATOM 668 O O . ILE A 1 93 ? 1.218 0.420 3.663 1.00 88.69 93 ILE A O 1
ATOM 672 N N . ARG A 1 94 ? 3.376 0.731 3.102 1.00 89.75 94 ARG A N 1
ATOM 673 C CA . ARG A 1 94 ? 3.795 1.259 4.405 1.00 89.75 94 ARG A CA 1
ATOM 674 C C . ARG A 1 94 ? 3.052 2.545 4.755 1.00 89.75 94 ARG A C 1
ATOM 676 O O . ARG A 1 94 ? 2.457 2.610 5.824 1.00 89.75 94 ARG A O 1
ATOM 683 N N . ASN A 1 95 ? 3.021 3.522 3.852 1.00 91.44 95 ASN A N 1
ATOM 684 C CA . ASN A 1 95 ? 2.337 4.796 4.083 1.00 91.44 95 ASN A CA 1
ATOM 685 C C . ASN A 1 95 ? 0.838 4.591 4.349 1.00 91.44 95 ASN A C 1
ATOM 687 O O . ASN A 1 95 ? 0.273 5.216 5.243 1.00 91.44 95 ASN A O 1
ATOM 691 N N . ALA A 1 96 ? 0.193 3.682 3.612 1.00 91.62 96 ALA A N 1
ATOM 692 C CA . ALA A 1 96 ? -1.208 3.346 3.842 1.00 91.62 96 ALA A CA 1
ATOM 693 C C . ALA A 1 96 ? -1.428 2.656 5.199 1.00 91.62 96 ALA A C 1
ATOM 695 O O . ALA A 1 96 ? -2.434 2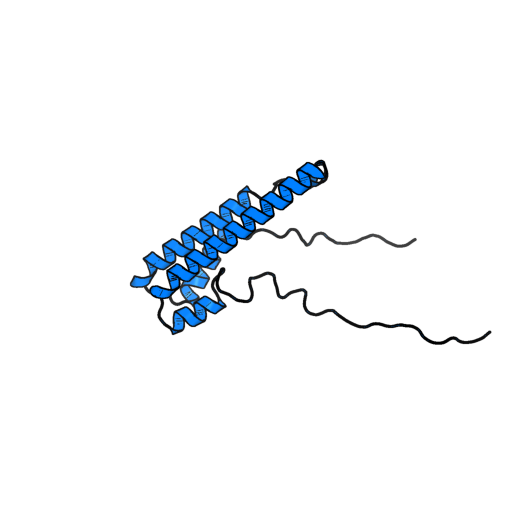.909 5.860 1.00 91.62 96 ALA A O 1
ATOM 696 N N . ALA A 1 97 ? -0.500 1.796 5.629 1.00 90.06 97 ALA A N 1
ATOM 697 C CA . ALA A 1 97 ? -0.567 1.154 6.937 1.00 90.06 97 ALA A CA 1
ATOM 698 C C . ALA A 1 97 ? -0.360 2.165 8.078 1.00 90.06 97 ALA A C 1
ATOM 700 O O . ALA A 1 97 ? -1.093 2.132 9.063 1.00 90.06 97 ALA A O 1
ATOM 701 N N . GLU A 1 98 ? 0.585 3.096 7.933 1.00 91.25 98 GLU A N 1
ATOM 702 C CA . GLU A 1 98 ? 0.813 4.186 8.890 1.00 91.25 98 GLU A CA 1
ATOM 703 C C . GLU A 1 98 ? -0.409 5.114 8.983 1.00 91.25 98 GLU A C 1
ATOM 705 O O . GLU A 1 98 ? -0.816 5.477 10.085 1.00 91.25 98 GLU A O 1
ATOM 710 N N . ALA A 1 99 ? -1.063 5.416 7.857 1.00 91.88 99 ALA A N 1
ATOM 711 C CA . ALA A 1 99 ? -2.296 6.206 7.817 1.00 91.88 99 ALA A CA 1
ATOM 712 C C . ALA A 1 99 ? -3.511 5.499 8.450 1.00 91.88 99 ALA A C 1
ATOM 714 O O . ALA A 1 99 ? -4.472 6.164 8.838 1.00 91.88 99 ALA A O 1
ATOM 715 N N . LEU A 1 100 ? -3.481 4.167 8.578 1.00 91.56 100 LEU A N 1
ATOM 716 C CA . LEU A 1 100 ? -4.520 3.397 9.264 1.00 91.56 100 LEU A CA 1
ATOM 717 C C . LEU A 1 100 ? -4.385 3.482 10.794 1.00 91.56 100 LEU A C 1
ATOM 719 O O . LEU A 1 100 ? -5.397 3.463 11.492 1.00 91.56 100 LEU A O 1
ATOM 723 N N . LEU A 1 101 ? -3.163 3.610 11.329 1.00 90.94 101 LEU A N 1
ATOM 724 C CA . LEU A 1 101 ? -2.891 3.567 12.775 1.00 90.94 101 LEU A CA 1
ATOM 725 C C . LEU A 1 101 ? -3.706 4.564 13.622 1.00 90.94 101 LEU A C 1
ATOM 727 O O . LEU A 1 101 ? -4.150 4.157 14.696 1.00 90.94 101 LEU A O 1
ATOM 731 N N . PRO A 1 102 ? -3.946 5.824 13.205 1.00 93.31 102 PRO A N 1
ATOM 732 C CA . PRO A 1 102 ? -4.733 6.774 13.993 1.00 93.31 102 PRO A CA 1
ATOM 733 C C . PRO A 1 102 ? -6.196 6.360 14.182 1.00 93.31 102 PRO A C 1
ATOM 735 O O . PRO A 1 102 ? -6.817 6.767 15.157 1.00 93.31 102 PRO A O 1
ATOM 738 N N . ALA A 1 103 ? -6.747 5.557 13.265 1.00 91.81 103 ALA A N 1
ATOM 739 C CA . ALA A 1 103 ? -8.117 5.059 13.359 1.00 91.81 103 ALA A CA 1
ATOM 740 C C . ALA A 1 103 ? -8.240 3.835 14.280 1.00 91.81 103 ALA A C 1
ATOM 742 O O . ALA A 1 103 ? -9.352 3.466 14.654 1.00 91.81 103 ALA A O 1
ATOM 743 N N . LEU A 1 104 ? -7.122 3.191 14.626 1.00 92.19 104 LEU A N 1
ATOM 744 C CA . LEU A 1 104 ? -7.070 1.978 15.437 1.00 92.19 104 LEU A CA 1
ATOM 745 C C . LEU A 1 104 ? -6.911 2.303 16.929 1.00 92.19 104 LEU A C 1
ATOM 747 O O . LEU A 1 104 ? -6.300 3.305 17.302 1.00 92.19 104 LEU A O 1
ATOM 751 N N . ASP A 1 105 ? -7.425 1.431 17.793 1.00 92.25 105 ASP A N 1
ATOM 752 C CA . ASP A 1 105 ? -7.082 1.456 19.219 1.00 92.25 105 ASP A CA 1
ATOM 753 C C . ASP A 1 105 ? -5.713 0.805 19.482 1.00 92.25 105 ASP A C 1
ATOM 755 O O . ASP A 1 105 ? -5.091 0.229 18.587 1.00 92.25 105 ASP A O 1
ATOM 759 N N . ASP A 1 106 ? -5.213 0.895 20.712 1.00 90.56 106 ASP A N 1
ATOM 760 C CA . ASP A 1 106 ? -3.854 0.448 21.030 1.00 90.56 106 ASP A CA 1
ATOM 761 C C . ASP A 1 106 ? -3.667 -1.072 20.900 1.00 90.56 106 ASP A C 1
ATOM 763 O O . ASP A 1 106 ? -2.608 -1.528 20.457 1.00 90.56 106 ASP A O 1
ATOM 767 N N . ALA A 1 107 ? -4.706 -1.866 21.181 1.00 89.19 107 ALA A N 1
ATOM 768 C CA . ALA A 1 107 ? -4.665 -3.313 20.981 1.00 89.19 107 ALA A CA 1
ATOM 769 C C . ALA A 1 107 ? -4.625 -3.666 19.484 1.00 89.19 107 ALA A C 1
ATOM 771 O O . ALA A 1 107 ? -3.880 -4.551 19.055 1.00 89.19 107 ALA A O 1
ATOM 772 N N . GLN A 1 108 ? -5.392 -2.945 18.668 1.00 90.81 108 GLN A N 1
ATOM 773 C CA . GLN A 1 108 ? -5.400 -3.087 17.217 1.00 90.81 108 GLN A CA 1
ATOM 774 C C . GLN A 1 108 ? -4.096 -2.608 16.579 1.00 90.81 108 GLN A C 1
ATOM 776 O O . GLN A 1 108 ? -3.609 -3.265 15.662 1.00 90.81 108 GLN A O 1
ATOM 781 N N . LYS A 1 109 ? -3.490 -1.518 17.065 1.00 90.31 109 LYS A N 1
ATOM 782 C CA . LYS A 1 109 ? -2.178 -1.036 16.597 1.00 90.31 109 LYS A CA 1
ATOM 783 C C . LYS A 1 109 ? -1.084 -2.070 16.842 1.00 90.31 109 LYS A C 1
ATOM 785 O O . LYS A 1 109 ? -0.300 -2.335 15.934 1.00 90.31 109 LYS A O 1
ATOM 790 N N . ALA A 1 110 ? -1.058 -2.689 18.024 1.00 88.75 110 ALA A N 1
ATOM 791 C CA . ALA A 1 110 ? -0.089 -3.739 18.339 1.00 88.75 110 ALA A CA 1
ATOM 792 C C . ALA A 1 110 ? -0.211 -4.927 17.369 1.00 88.75 110 ALA A C 1
ATOM 794 O O . ALA A 1 110 ? 0.785 -5.390 16.813 1.00 88.75 110 ALA A O 1
ATOM 795 N N . LYS A 1 111 ? -1.443 -5.368 17.082 1.00 88.25 111 LYS A N 1
ATOM 796 C CA . LYS A 1 111 ? -1.703 -6.399 16.067 1.00 88.25 111 LYS A CA 1
ATOM 797 C C . LYS A 1 111 ? -1.333 -5.932 14.659 1.00 88.25 111 LYS A C 1
ATOM 799 O O . LYS A 1 111 ? -0.739 -6.688 13.897 1.00 88.25 111 LYS A O 1
ATOM 804 N N . ALA A 1 112 ? -1.645 -4.689 14.306 1.00 88.12 112 ALA A N 1
ATOM 805 C CA . ALA A 1 112 ? -1.351 -4.121 12.996 1.00 88.12 112 ALA A CA 1
ATOM 806 C C . ALA A 1 112 ? 0.153 -4.106 12.710 1.00 88.12 112 ALA A C 1
ATOM 808 O O . ALA A 1 112 ? 0.572 -4.487 11.621 1.00 88.12 112 ALA A O 1
ATOM 809 N N . GLN A 1 113 ? 0.970 -3.771 13.708 1.00 87.00 113 GLN A N 1
ATOM 810 C CA . GLN A 1 113 ? 2.430 -3.817 13.611 1.00 87.00 113 GLN A CA 1
ATOM 811 C C . GLN A 1 113 ? 2.992 -5.233 13.435 1.00 87.00 113 GLN A C 1
ATOM 813 O O . GLN A 1 113 ? 4.127 -5.377 12.999 1.00 87.00 113 GLN A O 1
ATOM 818 N N . GLN A 1 114 ? 2.228 -6.279 13.755 1.00 85.44 114 GLN A N 1
ATOM 819 C CA . GLN A 1 114 ? 2.643 -7.674 13.579 1.00 85.44 114 GLN A CA 1
ATOM 820 C C . GLN A 1 114 ? 2.092 -8.301 12.294 1.00 85.44 114 GLN A C 1
ATOM 822 O O . GLN A 1 114 ? 2.755 -9.143 11.690 1.00 85.44 114 GLN A O 1
ATOM 827 N N . LEU A 1 115 ? 0.889 -7.901 11.879 1.00 85.50 115 LEU A N 1
ATOM 828 C CA . LEU A 1 115 ? 0.124 -8.572 10.827 1.00 85.50 115 LEU A CA 1
ATOM 829 C C . LEU A 1 115 ? 0.104 -7.804 9.504 1.00 85.50 115 LEU A C 1
ATOM 831 O O . LEU A 1 115 ? 0.036 -8.431 8.443 1.00 85.50 115 LEU A O 1
ATOM 835 N N . LEU A 1 116 ? 0.138 -6.465 9.536 1.00 85.56 116 LEU A N 1
ATOM 836 C CA . LEU A 1 116 ? -0.041 -5.674 8.324 1.00 85.56 116 LEU A CA 1
ATOM 837 C C . LEU A 1 116 ? 1.219 -5.677 7.457 1.00 85.56 116 LEU A C 1
ATOM 839 O O . LEU A 1 116 ? 2.295 -5.265 7.910 1.00 85.56 116 LEU A O 1
ATOM 843 N N . PRO A 1 117 ? 1.085 -6.040 6.168 1.00 80.69 117 PRO A N 1
ATOM 844 C CA . PRO A 1 117 ? 2.082 -5.699 5.167 1.00 80.69 117 PRO A CA 1
ATOM 845 C C . PRO A 1 117 ? 2.402 -4.200 5.239 1.00 80.69 117 PRO A C 1
ATOM 847 O O . PRO A 1 117 ? 1.486 -3.377 5.241 1.00 80.69 117 PRO A O 1
ATOM 850 N N . GLY A 1 118 ? 3.692 -3.862 5.318 1.00 79.62 118 GLY A N 1
ATOM 851 C CA . GLY A 1 118 ? 4.186 -2.485 5.454 1.00 79.62 118 GLY A CA 1
ATOM 852 C C . GLY A 1 118 ? 4.631 -2.097 6.867 1.00 79.62 118 GLY A C 1
ATOM 853 O O . GLY A 1 118 ? 5.480 -1.219 6.988 1.00 79.62 118 GLY A O 1
ATOM 854 N N . LEU A 1 119 ? 4.126 -2.773 7.907 1.00 79.88 119 LEU A N 1
ATOM 855 C CA . LEU A 1 119 ? 4.528 -2.554 9.307 1.00 79.88 119 LEU A CA 1
ATOM 856 C C . LEU A 1 119 ? 5.159 -3.793 9.949 1.00 79.88 119 LEU A C 1
ATOM 858 O O . LEU A 1 119 ? 6.020 -3.653 10.814 1.00 79.88 119 LEU A O 1
ATOM 862 N N . ALA A 1 120 ? 4.752 -4.991 9.518 1.00 77.38 120 ALA A N 1
ATOM 863 C CA . ALA A 1 120 ? 5.271 -6.242 10.051 1.00 77.38 120 ALA A CA 1
ATOM 864 C C . ALA A 1 120 ? 6.801 -6.340 9.869 1.00 77.38 120 ALA A C 1
ATOM 866 O O . ALA A 1 120 ? 7.271 -6.319 8.726 1.00 77.38 120 ALA A O 1
ATOM 867 N N . PRO A 1 121 ? 7.585 -6.520 10.955 1.00 62.28 121 PRO A N 1
ATOM 868 C CA . PRO A 1 121 ? 9.047 -6.620 10.883 1.00 62.28 121 PRO A CA 1
ATOM 869 C C . PRO A 1 121 ? 9.528 -7.861 10.113 1.00 62.28 121 PRO A C 1
ATOM 871 O O . PRO A 1 121 ? 10.683 -7.932 9.707 1.00 62.28 121 PRO A O 1
ATOM 874 N N . HIS A 1 122 ? 8.634 -8.824 9.869 1.00 54.72 122 HIS A N 1
ATOM 875 C CA . HIS A 1 122 ? 8.889 -10.015 9.069 1.00 54.72 122 HIS A CA 1
ATOM 876 C C . HIS A 1 122 ? 7.840 -10.102 7.960 1.00 54.72 122 HIS A C 1
ATOM 878 O O . HIS A 1 122 ? 6.794 -10.733 8.112 1.00 54.72 122 HIS A O 1
ATOM 884 N N . GLY A 1 123 ? 8.107 -9.454 6.825 1.00 50.12 123 GLY A N 1
ATOM 885 C CA . GLY A 1 123 ? 7.317 -9.686 5.617 1.00 50.12 123 GLY A CA 1
ATOM 886 C C . GLY A 1 123 ? 7.319 -11.183 5.238 1.00 50.12 123 GLY A C 1
ATOM 887 O O . GLY A 1 123 ? 8.258 -11.892 5.612 1.00 50.12 123 GLY A O 1
ATOM 888 N N . PRO A 1 124 ? 6.335 -11.682 4.460 1.00 47.06 124 PRO A N 1
ATOM 889 C CA . PRO A 1 124 ? 6.151 -13.114 4.156 1.00 47.06 124 PRO A CA 1
ATOM 890 C C . PRO A 1 124 ? 7.300 -13.847 3.423 1.00 47.06 124 PRO A C 1
ATOM 892 O O . PRO A 1 124 ? 7.084 -14.942 2.917 1.00 47.06 124 PRO A O 1
ATOM 895 N N . GLY A 1 125 ? 8.504 -13.278 3.323 1.00 48.06 125 GLY A N 1
ATOM 896 C CA . GLY A 1 125 ? 9.621 -13.835 2.555 1.00 48.06 125 GLY A CA 1
ATOM 897 C C . GLY A 1 125 ? 11.002 -13.805 3.217 1.00 48.06 125 GLY A C 1
ATOM 898 O O . GLY A 1 125 ? 11.931 -14.327 2.613 1.00 48.06 125 GLY A O 1
ATOM 899 N N . MET A 1 126 ? 11.183 -13.241 4.421 1.00 47.62 126 MET A N 1
ATOM 900 C CA . MET A 1 126 ? 12.532 -13.077 5.013 1.00 47.62 126 MET A CA 1
ATOM 901 C C . MET A 1 126 ? 12.932 -14.115 6.080 1.00 47.62 126 MET A C 1
ATOM 903 O O . MET A 1 126 ? 13.989 -13.987 6.683 1.00 47.62 126 MET A O 1
ATOM 907 N N . MET A 1 127 ? 12.149 -15.178 6.295 1.00 48.69 127 MET A N 1
ATOM 908 C CA . MET A 1 127 ? 12.459 -16.235 7.281 1.00 48.69 127 MET A CA 1
ATOM 909 C C . MET A 1 127 ? 12.221 -17.649 6.719 1.00 48.69 127 MET A C 1
ATOM 911 O O . MET A 1 127 ? 11.487 -18.449 7.290 1.00 48.69 127 MET A O 1
ATOM 915 N N . ARG A 1 128 ? 12.830 -17.982 5.573 1.00 45.38 128 ARG A N 1
ATOM 916 C CA . ARG A 1 128 ? 12.996 -19.391 5.142 1.00 45.38 128 ARG A CA 1
ATOM 917 C C . ARG A 1 128 ? 14.402 -19.747 4.645 1.00 45.38 128 ARG A C 1
ATOM 919 O O . ARG A 1 128 ? 14.576 -20.799 4.046 1.00 45.38 128 ARG A O 1
ATOM 926 N N . HIS A 1 129 ? 15.405 -18.912 4.930 1.00 47.25 129 HIS A N 1
ATOM 927 C CA . HIS A 1 129 ? 16.813 -19.222 4.629 1.00 47.25 129 HIS A CA 1
ATOM 928 C C . HIS A 1 129 ? 17.818 -18.835 5.730 1.00 47.25 129 HIS A C 1
ATOM 930 O O . HIS A 1 129 ? 19.021 -18.920 5.511 1.00 47.25 129 HIS A O 1
ATOM 936 N N . ALA A 1 130 ? 17.366 -18.481 6.934 1.00 44.75 130 ALA A N 1
ATOM 937 C CA . ALA A 1 130 ? 18.248 -18.336 8.093 1.00 44.75 130 ALA A CA 1
ATOM 938 C C . ALA A 1 130 ? 18.211 -19.632 8.920 1.00 44.75 130 ALA A C 1
ATOM 940 O O . ALA A 1 130 ? 17.512 -19.710 9.924 1.00 44.75 130 ALA A O 1
ATOM 941 N N . GLY A 1 131 ? 18.878 -20.692 8.451 1.00 46.06 131 GLY A N 1
ATOM 942 C CA . GLY A 1 131 ? 18.856 -21.963 9.187 1.00 46.06 131 GLY A CA 1
ATOM 943 C C . GLY A 1 131 ? 19.662 -23.143 8.647 1.00 46.06 131 GLY A C 1
ATOM 944 O O . GLY A 1 131 ? 19.458 -24.244 9.140 1.00 46.06 131 GLY A O 1
ATOM 945 N N . MET A 1 132 ? 20.560 -22.964 7.672 1.00 46.50 132 MET A N 1
ATOM 946 C CA . MET A 1 132 ? 21.498 -24.028 7.269 1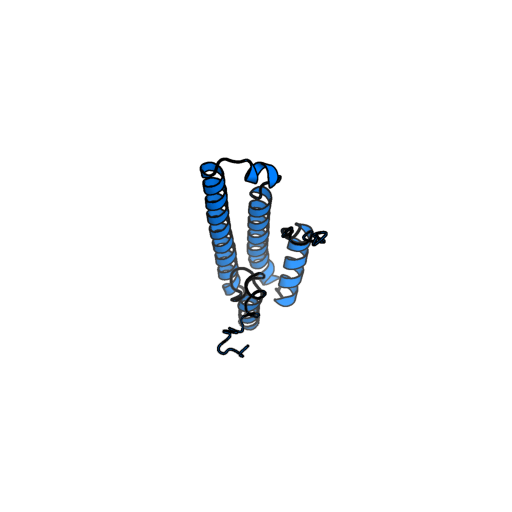.00 46.50 132 MET A CA 1
ATOM 947 C C . MET A 1 132 ? 22.874 -23.463 6.872 1.00 46.50 132 MET A C 1
ATOM 949 O O . MET A 1 132 ? 23.378 -23.681 5.779 1.00 46.50 132 MET A O 1
ATOM 953 N N . GLY A 1 133 ? 23.490 -22.709 7.787 1.00 44.06 133 GLY A N 1
ATOM 954 C CA . GLY A 1 133 ? 24.929 -22.861 8.053 1.00 44.06 133 GLY A CA 1
ATOM 955 C C . GLY A 1 133 ? 25.013 -23.808 9.249 1.00 44.06 133 GLY A C 1
ATOM 956 O O . GLY A 1 133 ? 24.255 -23.627 10.195 1.00 44.06 133 GLY A O 1
ATOM 957 N N . MET A 1 134 ? 25.765 -24.903 9.267 1.00 45.16 134 MET A N 1
ATOM 958 C CA . MET A 1 134 ? 27.207 -25.133 9.069 1.00 45.16 134 MET A CA 1
ATOM 959 C C . MET A 1 134 ? 27.418 -26.673 9.303 1.00 45.16 134 MET A C 1
ATOM 961 O O . MET A 1 134 ? 26.453 -27.297 9.749 1.00 45.16 134 MET A O 1
ATOM 965 N N . PRO A 1 135 ? 28.590 -27.331 9.095 1.00 51.22 135 PRO A N 1
ATOM 966 C CA . PRO A 1 135 ? 29.917 -26.758 9.273 1.00 51.22 135 PRO A CA 1
ATOM 967 C C . PRO A 1 135 ? 30.994 -27.117 8.238 1.00 51.22 135 PRO A C 1
ATOM 969 O O . PRO A 1 135 ? 31.053 -28.189 7.641 1.00 51.22 135 PRO A O 1
ATOM 972 N N . PHE A 1 136 ? 31.921 -26.171 8.140 1.00 52.16 136 PHE A N 1
ATOM 973 C CA . PHE A 1 136 ? 33.355 -26.368 7.969 1.00 52.16 136 PHE A CA 1
ATOM 974 C C . PHE A 1 136 ? 33.824 -27.780 8.384 1.00 52.16 136 PHE A C 1
ATOM 976 O O . PHE A 1 136 ? 33.866 -28.108 9.567 1.00 52.16 136 PHE A O 1
ATOM 983 N N . SER A 1 137 ? 34.197 -28.607 7.410 1.00 46.94 137 SER A N 1
ATOM 984 C CA . SER A 1 137 ? 34.997 -29.815 7.629 1.00 46.94 137 SER A CA 1
ATOM 985 C C . SER A 1 137 ? 36.249 -29.685 6.773 1.00 46.94 137 SER A C 1
ATOM 987 O O . SER A 1 137 ? 36.275 -30.093 5.615 1.00 46.94 137 SER A O 1
ATOM 989 N N . GLY A 1 138 ? 37.272 -29.032 7.321 1.00 48.19 138 GLY A N 1
ATOM 990 C CA . GLY A 1 138 ? 38.623 -29.172 6.790 1.00 48.19 138 GLY A CA 1
ATOM 991 C C . GLY A 1 138 ? 39.140 -30.574 7.124 1.00 48.19 138 GLY A C 1
ATOM 992 O O . GLY A 1 138 ? 38.947 -31.012 8.258 1.00 48.19 138 GLY A O 1
ATOM 993 N N . PRO A 1 139 ? 39.799 -31.294 6.206 1.00 46.19 139 PRO A N 1
ATOM 994 C CA . PRO A 1 139 ? 40.505 -32.507 6.567 1.00 46.19 139 PRO A CA 1
ATOM 995 C C . PRO A 1 139 ? 41.980 -32.175 6.792 1.00 46.19 139 PRO A C 1
ATOM 997 O O . PRO A 1 139 ? 42.762 -32.020 5.855 1.00 46.19 139 PRO A O 1
ATOM 1000 N N . GLY A 1 140 ? 42.353 -32.062 8.065 1.00 46.22 140 GLY A N 1
ATOM 1001 C CA . GLY A 1 140 ? 43.712 -32.356 8.490 1.00 46.22 140 GLY A CA 1
ATOM 1002 C C . GLY A 1 140 ? 43.915 -33.871 8.593 1.00 46.22 140 GLY A C 1
ATOM 1003 O O . GLY A 1 140 ? 43.049 -34.575 9.109 1.00 46.22 140 GLY A O 1
ATOM 1004 N N . SER A 1 141 ? 45.105 -34.301 8.169 1.00 46.94 141 SER A N 1
ATOM 1005 C CA . SER A 1 141 ? 45.814 -35.541 8.532 1.00 46.94 141 SER A CA 1
ATOM 1006 C C . SER A 1 141 ? 45.617 -36.806 7.676 1.00 46.94 141 SER A C 1
ATOM 1008 O O . SER A 1 141 ? 44.518 -37.292 7.436 1.00 46.94 141 SER A O 1
ATOM 1010 N N . MET A 1 142 ? 46.782 -37.317 7.256 1.00 45.53 142 MET A N 1
ATOM 1011 C CA . MET A 1 142 ? 47.103 -38.515 6.464 1.00 45.53 142 MET A CA 1
ATOM 1012 C C . MET A 1 142 ? 46.555 -39.834 7.051 1.00 45.53 142 MET A C 1
ATOM 1014 O O . MET A 1 142 ? 46.186 -39.888 8.224 1.00 45.53 142 MET A O 1
ATOM 1018 N N . PRO A 1 143 ? 46.665 -40.945 6.295 1.00 48.44 143 PRO A N 1
ATOM 1019 C CA . PRO A 1 143 ? 47.694 -41.910 6.696 1.00 48.44 143 PRO A CA 1
ATOM 1020 C C . PRO A 1 143 ? 48.518 -42.503 5.539 1.00 48.44 143 PRO A C 1
ATOM 1022 O O . PRO A 1 143 ? 48.170 -42.422 4.365 1.00 48.44 143 PRO A O 1
ATOM 1025 N N . ALA A 1 144 ? 49.642 -43.087 5.949 1.00 44.38 144 ALA A N 1
ATOM 1026 C CA . ALA A 1 144 ? 50.707 -43.689 5.163 1.00 44.38 144 ALA A CA 1
ATOM 1027 C C . ALA A 1 144 ? 50.282 -44.827 4.219 1.00 44.38 144 ALA A C 1
ATOM 1029 O O . ALA A 1 144 ? 49.422 -45.641 4.565 1.00 44.38 144 ALA A O 1
ATOM 1030 N N . ARG A 1 145 ? 51.023 -44.951 3.112 1.00 38.78 145 ARG A N 1
ATOM 1031 C CA . ARG A 1 145 ? 51.609 -46.208 2.624 1.00 38.78 145 ARG A CA 1
ATOM 1032 C C . ARG A 1 145 ? 52.685 -45.946 1.580 1.00 38.78 145 ARG A C 1
ATOM 1034 O O . ARG A 1 145 ? 52.477 -45.031 0.759 1.00 38.78 145 ARG A O 1
#

Nearest PDB structures (foldseek):
  1ya9-assembly1_A  TM=5.254E-01  e=6.260E+00  Mus musculus
  1h7c-assembly1_A  TM=3.402E-01  e=7.309E+00  Homo sapiens

Secondary structure (DSSP, 8-state):
--------------PPPHHHHHHHHHHHHHHTT--GGGHHHHHHHHHHHHHHHHHHHHHS-S-HHHHHHS-HHHHHHHHHHHHHHHHHHHHHHHHHHHHHGGGS-HHHHHHHHHHSTTT-SS-TTSSSSSS--------------

Mean predicted aligned error: 13.39 Å

pLDDT: mean 75.06, std 19.86, range [35.03, 94.19]

Solvent-accessible surface area (backbone atoms only — not comparable to full-atom values): 9075 Å² total; per-residue (Å²): 141,87,76,87,88,78,81,87,89,80,77,80,79,71,68,77,49,73,68,51,51,55,51,50,50,53,50,51,43,58,77,49,58,66,47,81,91,35,45,66,53,49,50,56,35,50,50,48,48,50,54,43,51,48,52,55,56,72,69,48,75,92,50,65,66,62,54,70,70,42,54,76,66,58,39,48,53,52,51,52,52,53,48,56,51,50,53,52,40,49,49,51,33,22,54,36,45,60,69,36,45,82,68,43,54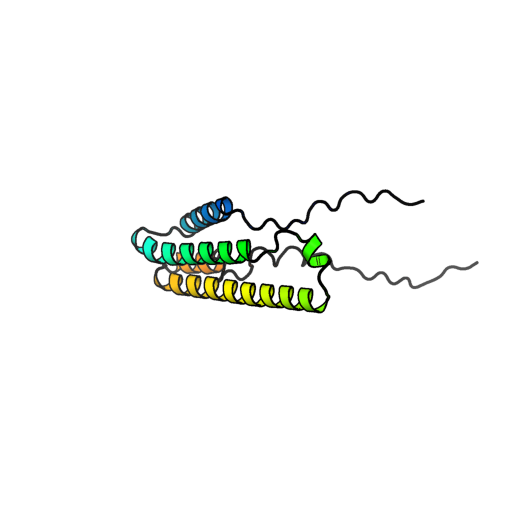,74,72,35,38,58,47,40,42,64,68,33,74,57,53,22,91,68,56,103,77,80,82,85,76,86,80,82,84,82,76,94,77,81,87,81,83,85,84,90,134